Protein AF-A0A3D2L2Z2-F1 (afdb_monomer)

Secondary structure (DSSP, 8-state):
-------SSTT-------S-EEEEEEEE-SEEEE-SSS-EEEEETTEEEEE-TT-EEEESS-EEEEEEE-

Structure (mmCIF, N/CA/C/O backbone):
data_AF-A0A3D2L2Z2-F1
#
_entry.id   AF-A0A3D2L2Z2-F1
#
loop_
_atom_site.group_PDB
_atom_site.id
_atom_site.type_symbol
_atom_site.label_atom_id
_atom_site.label_alt_id
_atom_site.label_comp_id
_atom_site.label_asym_id
_atom_site.label_entity_id
_atom_site.label_seq_id
_atom_site.pdbx_PDB_ins_cod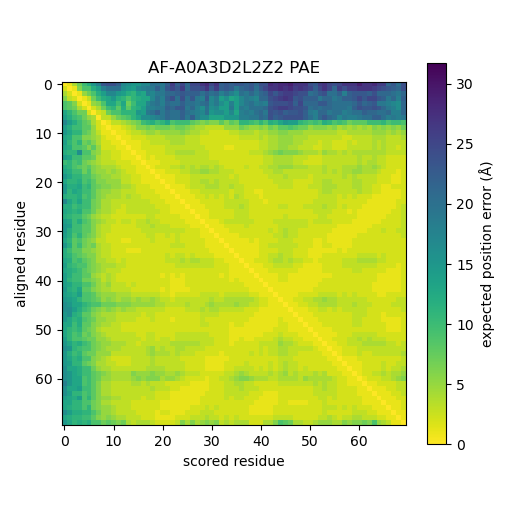e
_atom_site.Cartn_x
_atom_site.Cartn_y
_atom_site.Cartn_z
_atom_site.occupancy
_atom_site.B_iso_or_equiv
_atom_site.auth_seq_id
_atom_site.auth_comp_id
_atom_site.auth_asym_id
_atom_site.auth_atom_id
_atom_site.pdbx_PDB_model_num
ATOM 1 N N . MET A 1 1 ? 10.806 15.349 2.893 1.00 38.28 1 MET A N 1
ATOM 2 C CA . MET A 1 1 ? 9.962 15.077 4.077 1.00 38.28 1 MET A CA 1
ATOM 3 C C . MET A 1 1 ? 8.767 16.011 3.977 1.00 38.28 1 MET A C 1
ATOM 5 O O . MET A 1 1 ? 8.935 17.200 4.195 1.00 38.28 1 MET A O 1
ATOM 9 N N . GLN A 1 2 ? 7.634 15.513 3.479 1.00 45.53 2 GLN A N 1
ATOM 10 C CA . GLN A 1 2 ? 6.455 16.324 3.143 1.00 45.53 2 GLN A CA 1
ATOM 11 C C . GLN A 1 2 ? 5.457 16.294 4.311 1.00 45.53 2 GLN A C 1
ATOM 13 O O . GLN A 1 2 ? 5.367 15.290 5.018 1.00 45.53 2 GLN A O 1
ATOM 18 N N . GLU A 1 3 ? 4.784 17.417 4.564 1.00 43.81 3 GLU A N 1
ATOM 19 C CA . GLU A 1 3 ? 3.987 17.679 5.769 1.00 43.81 3 GLU A CA 1
ATOM 20 C C . GLU A 1 3 ? 2.842 16.670 5.974 1.00 43.81 3 GLU A C 1
ATOM 22 O O . GLU A 1 3 ? 1.841 16.665 5.260 1.00 43.81 3 GLU A O 1
ATOM 27 N N . CYS A 1 4 ? 2.965 15.839 7.011 1.00 42.97 4 CYS A N 1
ATOM 28 C CA . CYS A 1 4 ? 1.861 15.047 7.548 1.00 42.97 4 CYS A CA 1
ATOM 29 C C . CYS A 1 4 ? 1.051 15.939 8.502 1.00 42.97 4 CYS A C 1
ATOM 31 O O . CYS A 1 4 ? 1.399 16.086 9.678 1.00 42.97 4 CYS A O 1
ATOM 33 N N . SER A 1 5 ? -0.002 16.591 8.002 1.00 52.31 5 SER A N 1
ATOM 34 C CA . SER A 1 5 ? -0.912 17.354 8.854 1.00 52.31 5 SER A CA 1
ATOM 35 C C . SER A 1 5 ? -1.811 16.384 9.628 1.00 52.31 5 SER A C 1
ATOM 37 O O . SER A 1 5 ? -2.773 15.819 9.117 1.00 52.31 5 SER A O 1
ATOM 39 N N . LYS A 1 6 ? -1.498 16.163 10.909 1.00 49.62 6 LYS A N 1
ATOM 40 C CA . LYS A 1 6 ? -2.360 15.385 11.810 1.00 49.62 6 LYS A CA 1
ATOM 41 C C . LYS A 1 6 ? -3.660 16.155 12.064 1.00 49.62 6 LYS A C 1
ATOM 43 O O . LYS A 1 6 ? -3.737 16.929 13.013 1.00 49.62 6 LYS A O 1
ATOM 48 N N . GLN A 1 7 ? -4.676 15.969 11.228 1.00 57.25 7 GLN A N 1
ATOM 49 C CA . GLN A 1 7 ? -6.005 16.542 11.451 1.00 57.25 7 GLN A CA 1
ATOM 50 C C . GLN A 1 7 ? -7.048 15.462 11.758 1.00 57.25 7 GLN A C 1
ATOM 52 O O . GLN A 1 7 ? -7.250 14.528 10.987 1.00 57.25 7 GLN A O 1
ATOM 57 N N . GLY A 1 8 ? -7.755 15.653 12.877 1.00 63.44 8 GLY A N 1
ATOM 58 C CA . GLY A 1 8 ? -9.172 15.301 13.007 1.00 63.44 8 GLY A CA 1
ATOM 59 C C . GLY A 1 8 ? -9.533 14.232 14.035 1.00 63.44 8 GLY A C 1
ATOM 60 O O . GLY A 1 8 ? -10.383 14.491 14.881 1.00 63.44 8 GLY A O 1
ATOM 61 N N . TYR A 1 9 ? -8.926 13.041 13.988 1.00 79.50 9 TYR A N 1
ATOM 62 C CA . TYR A 1 9 ? -9.439 11.885 14.740 1.00 79.50 9 TYR A CA 1
ATOM 63 C C . TYR A 1 9 ? -8.329 10.952 15.235 1.00 79.50 9 TYR A C 1
ATOM 65 O O . TYR A 1 9 ? -7.369 10.661 14.520 1.00 79.50 9 TYR A O 1
ATOM 73 N N . ARG A 1 10 ? -8.457 10.450 16.473 1.00 86.56 10 ARG A N 1
ATOM 74 C CA . ARG A 1 10 ? -7.494 9.504 17.061 1.00 86.56 10 ARG A CA 1
ATOM 75 C C . ARG A 1 10 ? -7.415 8.242 16.197 1.00 86.56 10 ARG A C 1
ATOM 77 O O . ARG A 1 10 ? -8.421 7.573 16.004 1.00 86.56 10 ARG A O 1
ATOM 84 N N . GLY A 1 11 ? -6.211 7.910 15.733 1.00 86.44 11 GLY A N 1
ATOM 85 C CA . GLY A 1 11 ? -5.966 6.735 14.888 1.00 86.44 11 GLY A CA 1
ATOM 86 C C . GLY A 1 11 ? -6.138 6.981 13.386 1.00 86.44 11 GLY A C 1
ATOM 87 O O . GLY A 1 11 ? -5.892 6.067 12.610 1.00 86.44 11 GLY A O 1
ATOM 88 N N . VAL A 1 12 ? -6.498 8.200 12.966 1.00 90.19 12 VAL A N 1
ATOM 89 C CA . VAL A 1 12 ? -6.555 8.588 11.551 1.00 90.19 12 VAL A CA 1
ATOM 90 C C . VAL A 1 12 ? -5.387 9.513 11.240 1.00 90.19 12 VAL A C 1
ATOM 92 O O . VAL A 1 12 ? -5.123 10.474 11.962 1.00 90.19 12 VAL A O 1
ATOM 95 N N . GLN A 1 13 ? -4.682 9.219 10.153 1.00 89.88 13 GLN A N 1
ATOM 96 C CA . GLN A 1 13 ? -3.640 10.078 9.609 1.00 89.88 13 GLN A CA 1
ATOM 97 C C . GLN A 1 13 ? -4.040 10.473 8.195 1.00 89.88 13 GLN A C 1
ATOM 99 O O . GLN A 1 13 ? -4.343 9.609 7.374 1.00 89.88 13 GLN A O 1
ATOM 104 N N . LEU A 1 14 ? -4.050 11.776 7.926 1.00 90.62 14 LEU A N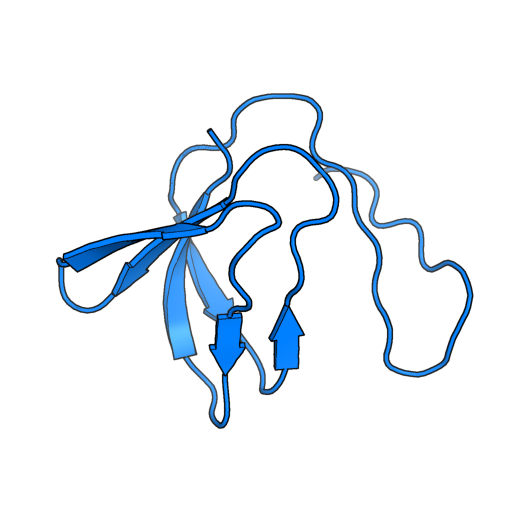 1
ATOM 105 C CA . LEU A 1 14 ? -4.281 12.319 6.597 1.00 90.62 14 LEU A CA 1
ATOM 106 C C . LEU A 1 14 ? -2.987 12.963 6.109 1.00 90.62 14 LEU A C 1
ATOM 108 O O . LEU A 1 14 ? -2.334 13.704 6.840 1.00 90.62 14 LEU A O 1
ATOM 112 N N . PHE A 1 15 ? -2.617 12.679 4.870 1.00 88.06 15 PHE A N 1
ATOM 113 C CA . PHE A 1 15 ? -1.479 13.302 4.215 1.00 8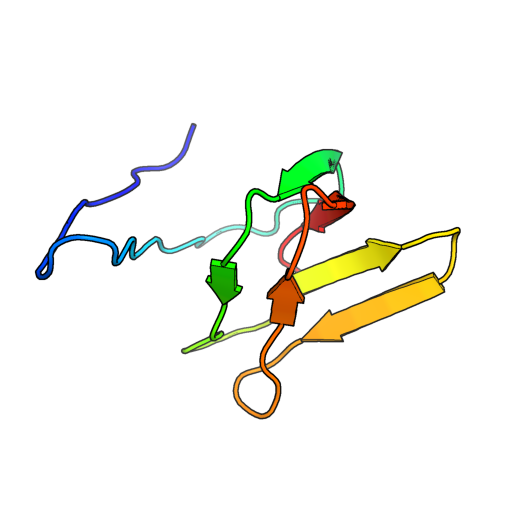8.06 15 PHE A CA 1
ATOM 114 C C . PHE A 1 15 ? -1.834 13.577 2.759 1.00 88.06 15 PHE A C 1
ATOM 116 O O . PHE A 1 15 ? -2.728 12.949 2.188 1.00 88.06 15 PHE A O 1
ATOM 123 N N . ARG A 1 16 ? -1.134 14.538 2.161 1.00 91.81 16 ARG A N 1
ATOM 124 C CA . ARG A 1 16 ? -1.288 14.897 0.755 1.00 91.81 16 ARG A CA 1
ATOM 125 C C . ARG A 1 16 ? 0.083 14.914 0.103 1.00 91.81 16 ARG A C 1
ATOM 127 O O . ARG A 1 16 ? 0.989 15.580 0.591 1.00 91.81 16 ARG A O 1
ATOM 134 N N . ILE A 1 17 ? 0.194 14.205 -1.010 1.00 92.19 17 ILE A N 1
ATOM 135 C CA . ILE A 1 17 ? 1.359 14.232 -1.889 1.00 92.19 17 ILE A CA 1
ATOM 136 C C . ILE A 1 17 ? 0.974 15.080 -3.102 1.00 92.19 17 ILE A C 1
ATOM 138 O O . ILE A 1 17 ? -0.122 14.929 -3.641 1.00 92.19 17 ILE A O 1
ATOM 142 N N . THR A 1 18 ? 1.829 16.029 -3.474 1.00 93.69 18 THR A N 1
ATOM 143 C CA . THR A 1 18 ? 1.588 16.945 -4.606 1.00 93.69 18 THR A CA 1
ATOM 144 C C . THR A 1 18 ? 2.569 16.754 -5.754 1.00 93.69 18 THR A C 1
ATOM 146 O O . THR A 1 18 ? 2.361 17.325 -6.818 1.00 93.69 18 THR A O 1
ATOM 149 N N . GLU A 1 19 ? 3.623 15.972 -5.540 1.00 95.38 19 GLU A N 1
ATOM 150 C CA . GLU A 1 19 ? 4.647 15.656 -6.531 1.00 95.38 19 GLU A CA 1
ATOM 151 C C . GLU A 1 19 ? 4.803 14.135 -6.599 1.00 95.38 19 GLU A C 1
ATOM 153 O O . GLU A 1 19 ? 4.705 13.494 -5.550 1.00 95.38 19 GLU A O 1
ATOM 158 N N . PRO A 1 20 ? 5.047 13.547 -7.782 1.00 94.25 20 PRO A N 1
ATOM 159 C CA . PRO A 1 20 ? 5.237 12.109 -7.898 1.00 94.25 20 PRO A CA 1
ATOM 160 C C . PRO A 1 20 ? 6.379 11.611 -7.008 1.00 94.25 20 PRO A C 1
ATOM 162 O O . PRO A 1 20 ? 7.473 12.177 -6.983 1.00 94.25 20 PRO A O 1
ATOM 165 N N . VAL A 1 21 ? 6.130 10.515 -6.302 1.00 95.25 21 VAL A N 1
ATOM 166 C CA . VAL A 1 21 ? 7.087 9.830 -5.436 1.00 95.25 21 VAL A CA 1
ATOM 167 C C . VAL A 1 21 ? 7.293 8.423 -5.980 1.00 95.25 21 VAL A C 1
ATOM 169 O O . VAL A 1 21 ? 6.363 7.618 -6.000 1.00 95.25 21 VAL A O 1
ATOM 172 N N . GLY A 1 22 ? 8.519 8.119 -6.407 1.00 95.62 22 GLY A N 1
ATOM 173 C CA . GLY A 1 22 ? 8.889 6.770 -6.836 1.00 95.62 22 GLY A CA 1
ATOM 174 C C . GLY A 1 22 ? 8.779 5.752 -5.699 1.00 95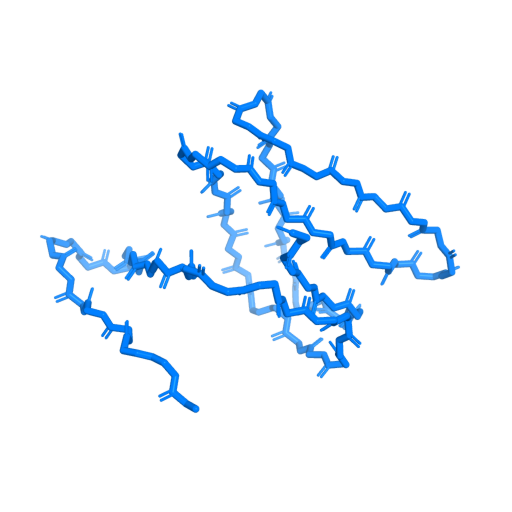.62 22 GLY A C 1
ATOM 175 O O . GLY A 1 22 ? 8.858 6.112 -4.523 1.00 95.62 22 GLY A O 1
ATOM 176 N N . CYS A 1 23 ? 8.605 4.477 -6.051 1.00 96.38 23 CYS A N 1
ATOM 177 C CA . CYS A 1 23 ? 8.522 3.415 -5.055 1.00 96.38 23 CYS A CA 1
ATOM 178 C C . CYS A 1 23 ? 9.823 3.295 -4.251 1.00 96.38 23 CYS A C 1
ATOM 180 O O . CYS A 1 23 ? 10.914 3.240 -4.817 1.00 96.38 23 CYS A O 1
ATOM 182 N N . ALA A 1 24 ? 9.689 3.250 -2.926 1.00 96.62 24 ALA A N 1
ATOM 183 C CA . ALA A 1 24 ? 10.788 3.002 -2.001 1.00 96.62 24 ALA A CA 1
ATOM 184 C C . ALA A 1 24 ? 10.369 1.987 -0.919 1.00 96.62 24 ALA A C 1
ATOM 186 O O . ALA A 1 24 ? 9.189 1.958 -0.549 1.00 96.62 24 ALA A O 1
ATOM 187 N N . PRO A 1 25 ? 11.303 1.175 -0.384 1.00 96.50 25 PRO A N 1
ATOM 188 C CA . PRO A 1 25 ? 10.998 0.199 0.660 1.00 96.50 25 PRO A CA 1
ATOM 189 C C . PRO A 1 25 ? 10.472 0.847 1.948 1.00 96.50 25 PRO A C 1
ATOM 191 O O . PRO A 1 25 ? 11.072 1.783 2.480 1.00 96.50 25 PRO A O 1
ATOM 194 N N . VAL A 1 26 ? 9.373 0.315 2.483 1.00 95.44 26 VAL A N 1
ATOM 195 C CA . VAL A 1 26 ? 8.743 0.751 3.736 1.00 95.44 26 VAL A CA 1
ATOM 196 C C . VAL A 1 26 ? 8.021 -0.421 4.413 1.00 95.44 26 VAL A C 1
ATOM 198 O O . VAL A 1 26 ? 7.668 -1.406 3.769 1.00 95.44 26 VAL A O 1
ATOM 201 N N . ILE A 1 27 ? 7.794 -0.327 5.726 1.00 95.69 27 ILE A N 1
ATOM 202 C CA . ILE A 1 27 ? 6.911 -1.243 6.460 1.00 95.69 27 ILE A CA 1
ATOM 203 C C . ILE A 1 27 ? 5.607 -0.510 6.754 1.00 95.69 27 ILE A C 1
ATOM 205 O O . ILE A 1 27 ? 5.616 0.530 7.414 1.00 95.69 27 ILE A O 1
ATOM 209 N N . TYR A 1 28 ? 4.484 -1.048 6.288 1.00 93.69 28 TYR A N 1
ATOM 210 C CA . TYR A 1 28 ? 3.166 -0.589 6.717 1.00 93.69 28 TYR A CA 1
ATOM 211 C C . TYR A 1 28 ? 2.746 -1.330 7.975 1.00 93.69 28 TYR A C 1
ATOM 213 O O . TYR A 1 28 ? 2.589 -2.548 7.959 1.00 93.69 28 TYR A O 1
ATOM 221 N N . GLU A 1 29 ? 2.562 -0.581 9.060 1.00 94.31 29 GLU A N 1
ATOM 222 C CA . GLU A 1 29 ? 1.901 -1.084 10.263 1.00 94.31 29 GLU A CA 1
ATOM 223 C C . GLU A 1 29 ? 0.426 -1.421 9.970 1.00 94.31 29 GLU A C 1
ATOM 225 O O . GLU A 1 29 ? -0.138 -0.900 8.997 1.00 94.31 29 GLU A O 1
ATOM 230 N N . PRO A 1 30 ? -0.227 -2.264 10.797 1.00 96.12 30 PRO A N 1
ATOM 231 C CA . PRO A 1 30 ? -1.622 -2.629 10.601 1.00 96.12 30 PRO A CA 1
ATOM 232 C C . PRO A 1 30 ? -2.541 -1.410 10.466 1.00 96.12 30 PRO A C 1
ATOM 234 O O . PRO A 1 30 ? -2.725 -0.634 11.405 1.00 96.12 30 PRO A O 1
ATOM 237 N N . CYS A 1 31 ? -3.114 -1.234 9.277 1.00 93.88 31 CYS A N 1
ATOM 238 C CA . CYS A 1 31 ? -3.956 -0.096 8.944 1.00 93.88 31 CYS A CA 1
ATOM 239 C C . CYS A 1 31 ? -4.857 -0.392 7.741 1.00 93.88 31 CYS A C 1
ATOM 241 O O . CYS A 1 31 ? -4.634 -1.327 6.970 1.00 93.88 31 CYS A O 1
ATOM 243 N N . ILE A 1 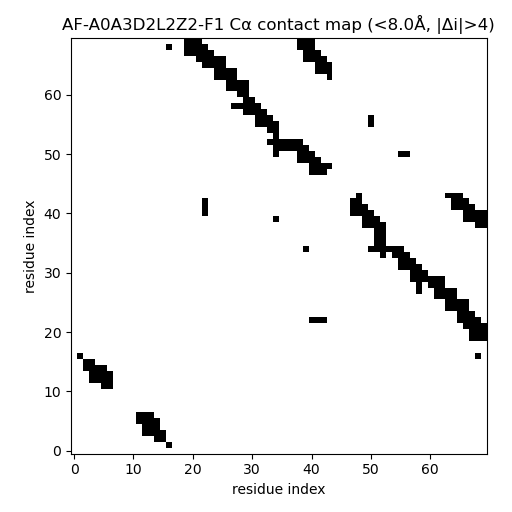32 ? -5.877 0.449 7.577 1.00 95.25 32 ILE A N 1
ATOM 244 C CA . ILE A 1 32 ? -6.653 0.543 6.343 1.00 95.25 32 ILE A CA 1
ATOM 245 C C . ILE A 1 32 ? -6.313 1.888 5.713 1.00 95.25 32 ILE A C 1
ATOM 247 O O . ILE A 1 32 ? -6.455 2.928 6.358 1.00 95.25 32 ILE A O 1
ATOM 251 N N . MET A 1 33 ? -5.871 1.869 4.460 1.00 94.50 33 MET A N 1
ATOM 252 C CA . MET A 1 33 ? -5.563 3.070 3.695 1.00 94.50 33 MET A CA 1
ATOM 253 C C . MET A 1 33 ? -6.592 3.263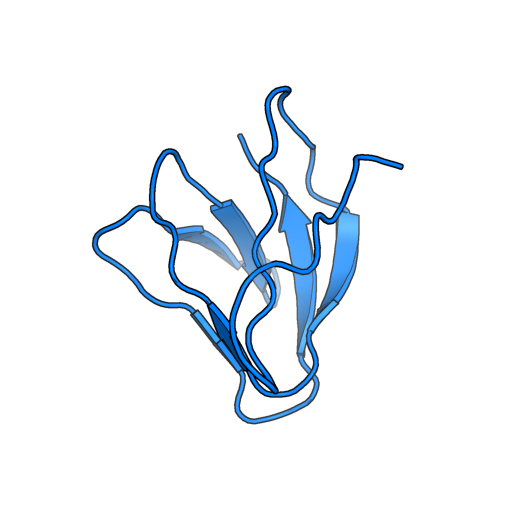 2.585 1.00 94.50 33 MET A C 1
ATOM 255 O O . MET A 1 33 ? -6.817 2.371 1.766 1.00 94.50 33 MET A O 1
ATOM 259 N N . ALA A 1 34 ? -7.189 4.452 2.560 1.00 95.25 34 ALA A N 1
ATOM 260 C CA . ALA A 1 34 ? -8.097 4.902 1.517 1.00 95.25 34 ALA A CA 1
ATOM 261 C C . ALA A 1 34 ? -7.429 6.020 0.713 1.00 95.25 34 ALA A C 1
ATOM 263 O O . ALA A 1 34 ? -6.880 6.960 1.294 1.00 95.25 34 ALA A O 1
ATOM 264 N N . ILE A 1 35 ? -7.501 5.943 -0.614 1.00 95.69 35 ILE A N 1
ATOM 265 C CA . ILE A 1 35 ? -7.047 7.020 -1.493 1.00 95.69 35 ILE A CA 1
ATOM 266 C C . ILE A 1 35 ? -8.236 7.924 -1.790 1.00 95.69 35 ILE A C 1
ATOM 268 O O . ILE A 1 35 ? -9.216 7.504 -2.388 1.00 95.69 35 ILE A O 1
ATOM 272 N N . LEU A 1 36 ? -8.176 9.179 -1.349 1.00 94.94 36 LEU A N 1
ATOM 273 C CA . LEU A 1 36 ? -9.276 10.122 -1.582 1.00 94.94 36 LEU A CA 1
ATOM 274 C C . LEU A 1 36 ? -9.212 10.740 -2.985 1.00 94.94 36 LEU A C 1
ATOM 276 O O . LEU A 1 36 ? -10.241 11.025 -3.593 1.00 94.94 36 LEU A O 1
ATOM 280 N N . ASN A 1 37 ? -8.001 10.967 -3.494 1.00 93.62 37 ASN A N 1
ATOM 281 C CA . ASN A 1 37 ? -7.742 11.542 -4.809 1.00 93.62 37 ASN A CA 1
ATOM 282 C C . ASN A 1 37 ? -6.358 11.093 -5.304 1.00 93.62 37 ASN A C 1
ATOM 284 O O . ASN A 1 37 ? -5.442 10.952 -4.493 1.00 93.62 37 ASN A O 1
ATOM 288 N N . GLY A 1 38 ? -6.216 10.898 -6.615 1.00 95.06 38 GLY A N 1
ATOM 289 C CA . GLY A 1 38 ? -4.990 10.406 -7.236 1.00 95.06 38 GLY A CA 1
ATOM 290 C C . GLY A 1 38 ? -4.878 8.887 -7.160 1.00 95.06 38 GLY A C 1
ATOM 291 O O . GLY A 1 38 ? -5.888 8.180 -7.164 1.00 95.06 38 GLY A O 1
ATOM 292 N N . ALA A 1 39 ? -3.644 8.398 -7.100 1.00 95.62 39 ALA A N 1
ATOM 293 C CA . ALA A 1 39 ? -3.346 6.981 -6.993 1.00 95.62 39 ALA A CA 1
ATOM 294 C C . ALA A 1 39 ? -2.149 6.738 -6.067 1.00 95.62 39 ALA A C 1
ATOM 296 O O . ALA A 1 39 ? -1.343 7.628 -5.802 1.00 95.62 39 ALA A O 1
ATOM 297 N N . LYS A 1 40 ? -2.041 5.506 -5.581 1.00 95.50 40 LYS A N 1
ATOM 298 C CA . LYS A 1 40 ? -0.907 4.992 -4.820 1.00 95.50 40 LYS A CA 1
ATOM 299 C C . LYS A 1 40 ? -0.385 3.745 -5.500 1.00 95.50 40 LYS A C 1
ATOM 301 O O . LYS A 1 40 ? -1.163 2.882 -5.893 1.00 95.50 40 LYS A O 1
ATOM 306 N N . GLU A 1 41 ? 0.926 3.634 -5.593 1.00 96.88 41 GLU A N 1
ATOM 307 C CA . GLU A 1 41 ? 1.589 2.455 -6.125 1.00 96.88 41 GLU A CA 1
ATOM 308 C C . GLU A 1 41 ? 2.185 1.627 -4.987 1.00 96.88 41 GLU A C 1
ATOM 310 O O . GLU A 1 41 ? 2.727 2.177 -4.025 1.00 96.88 41 GLU A O 1
ATOM 315 N N . ALA A 1 42 ? 2.071 0.307 -5.098 1.00 96.06 42 ALA A N 1
ATOM 316 C CA . ALA A 1 42 ? 2.701 -0.645 -4.200 1.00 96.06 42 ALA A CA 1
ATOM 317 C C . ALA A 1 42 ? 3.233 -1.844 -4.992 1.00 96.06 42 ALA A C 1
ATOM 319 O O . ALA A 1 42 ? 2.514 -2.391 -5.827 1.00 96.06 42 ALA A O 1
ATOM 320 N N . ILE A 1 43 ? 4.460 -2.270 -4.705 1.00 96.62 43 ILE A N 1
ATOM 321 C CA . ILE A 1 43 ? 5.053 -3.503 -5.220 1.00 96.62 43 ILE A CA 1
ATOM 322 C C . ILE A 1 43 ? 5.169 -4.479 -4.052 1.00 96.62 43 ILE A C 1
ATOM 324 O O . ILE A 1 43 ? 5.856 -4.195 -3.067 1.00 96.62 43 ILE A O 1
ATOM 328 N N . LEU A 1 44 ? 4.472 -5.609 -4.156 1.00 93.88 44 LEU A N 1
ATOM 329 C CA . LEU A 1 44 ? 4.442 -6.662 -3.146 1.00 93.88 44 LEU A CA 1
ATOM 330 C C . LEU A 1 44 ? 4.882 -7.972 -3.791 1.00 93.88 44 LEU A C 1
ATOM 332 O O . LEU A 1 44 ? 4.288 -8.392 -4.775 1.00 93.88 44 LEU A O 1
ATOM 336 N N . ASP A 1 45 ? 5.945 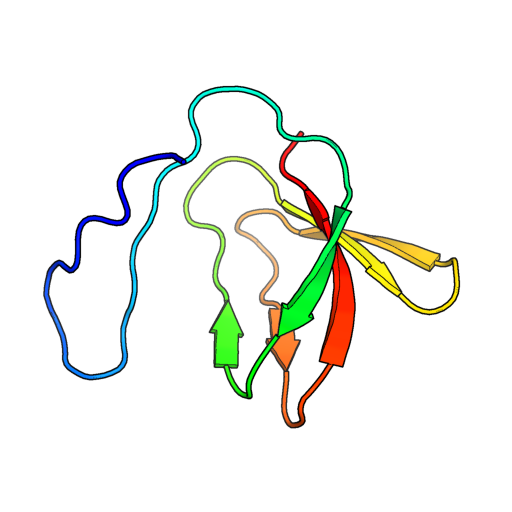-8.587 -3.273 1.00 91.00 45 ASP A N 1
ATOM 337 C CA . ASP A 1 45 ? 6.522 -9.823 -3.827 1.00 91.00 45 ASP A CA 1
ATOM 338 C C . ASP A 1 45 ? 6.816 -9.755 -5.344 1.00 91.00 45 ASP A C 1
ATOM 340 O O . ASP A 1 45 ? 6.770 -10.751 -6.060 1.00 91.00 45 ASP A O 1
ATOM 344 N N . GLY A 1 46 ? 7.148 -8.556 -5.837 1.00 92.19 46 GLY A N 1
ATOM 345 C CA . GLY A 1 46 ? 7.404 -8.279 -7.255 1.00 92.19 46 GLY A CA 1
ATOM 346 C C . GLY A 1 46 ? 6.159 -7.923 -8.076 1.00 92.19 46 GLY A C 1
ATOM 347 O O . GLY A 1 46 ? 6.304 -7.400 -9.182 1.00 92.19 46 GLY A O 1
ATOM 348 N N . ASP A 1 47 ? 4.955 -8.117 -7.536 1.00 96.12 47 ASP A N 1
ATOM 349 C CA . ASP A 1 47 ? 3.705 -7.755 -8.197 1.00 96.12 47 ASP A CA 1
ATOM 350 C C . ASP A 1 47 ? 3.367 -6.280 -7.979 1.00 96.12 47 ASP A C 1
ATOM 352 O O . ASP A 1 47 ? 3.333 -5.768 -6.857 1.00 96.12 47 ASP A O 1
ATOM 356 N N . ARG A 1 48 ? 3.099 -5.577 -9.084 1.00 95.81 48 ARG A N 1
ATOM 357 C CA . ARG A 1 48 ? 2.772 -4.150 -9.080 1.00 95.81 48 ARG A CA 1
ATOM 358 C C . ARG A 1 48 ? 1.269 -3.936 -8.952 1.00 95.81 48 ARG A C 1
ATOM 360 O O . ARG A 1 48 ? 0.490 -4.358 -9.805 1.00 95.81 48 ARG A O 1
ATOM 367 N N . HIS A 1 49 ? 0.880 -3.160 -7.950 1.00 95.19 49 HIS A N 1
ATOM 368 C CA . HIS A 1 49 ? -0.494 -2.761 -7.681 1.00 95.19 49 HIS A CA 1
ATOM 369 C C . HIS A 1 49 ? -0.626 -1.238 -7.703 1.00 95.19 49 HIS A C 1
ATOM 371 O O . HIS A 1 49 ? 0.195 -0.518 -7.135 1.00 95.19 49 HIS A O 1
ATOM 377 N N . VAL A 1 50 ? -1.692 -0.742 -8.331 1.00 95.62 50 VAL A N 1
ATOM 378 C CA . VAL A 1 50 ? -2.065 0.675 -8.299 1.00 95.62 50 VAL A CA 1
ATOM 379 C C . VAL A 1 50 ? -3.447 0.783 -7.677 1.00 95.62 50 VAL A C 1
ATOM 381 O O . VAL A 1 50 ? -4.389 0.173 -8.175 1.00 95.62 50 VAL A O 1
ATOM 384 N N . TYR A 1 51 ? -3.532 1.549 -6.594 1.00 95.31 51 TYR A N 1
ATOM 385 C CA . TYR A 1 51 ? -4.742 1.805 -5.828 1.00 95.31 51 TYR A CA 1
ATOM 386 C C . TYR A 1 51 ? -5.233 3.221 -6.107 1.00 95.31 51 TYR A C 1
ATOM 388 O O . TYR A 1 51 ? -4.522 4.184 -5.821 1.00 95.31 51 TYR A O 1
ATOM 396 N N . ASP A 1 52 ? -6.441 3.354 -6.644 1.00 95.44 52 ASP A N 1
ATOM 397 C CA . ASP A 1 52 ? -7.148 4.632 -6.758 1.00 95.44 52 ASP A CA 1
ATOM 398 C C . ASP A 1 52 ? -8.276 4.728 -5.712 1.00 95.44 52 ASP A C 1
ATOM 400 O O . ASP A 1 52 ? -8.372 3.910 -4.794 1.00 95.44 52 ASP A O 1
ATOM 404 N N . SER A 1 53 ? -9.153 5.725 -5.832 1.00 96.31 53 SER A N 1
ATOM 405 C CA . SER A 1 53 ? -10.253 5.937 -4.882 1.00 96.31 53 SER A CA 1
ATOM 406 C C . SER A 1 53 ? -11.337 4.856 -4.860 1.00 96.31 53 SER A C 1
ATOM 408 O O . SER A 1 53 ? -12.268 4.933 -4.057 1.00 96.31 53 SER A O 1
ATOM 410 N N . ARG A 1 54 ? -11.240 3.835 -5.715 1.00 96.00 54 ARG A N 1
ATOM 411 C CA . ARG A 1 54 ? -12.172 2.702 -5.769 1.00 96.00 54 ARG A CA 1
ATOM 412 C C . ARG A 1 54 ? -11.684 1.510 -4.955 1.00 96.00 54 ARG A C 1
ATOM 414 O O . ARG A 1 54 ? -12.439 0.555 -4.775 1.00 96.00 54 ARG A O 1
ATOM 421 N N . GLN A 1 55 ? -10.439 1.537 -4.483 1.00 95.12 55 GLN A N 1
ATOM 422 C CA . GLN A 1 55 ? -9.802 0.429 -3.784 1.00 95.12 55 GLN A CA 1
ATOM 423 C C . GLN A 1 55 ? -9.258 0.888 -2.430 1.00 95.12 55 GLN A C 1
ATOM 425 O O . GLN A 1 55 ? -8.879 2.041 -2.235 1.00 95.12 55 GLN A O 1
ATOM 430 N N . HIS A 1 56 ? -9.199 -0.048 -1.488 1.00 93.25 56 HIS A N 1
ATOM 43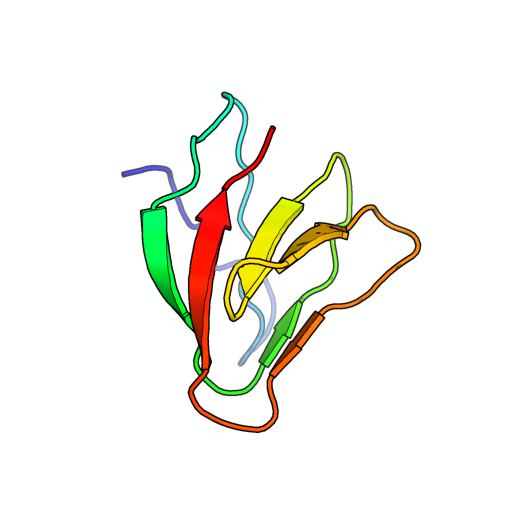1 C CA . HIS A 1 56 ? -8.613 0.174 -0.173 1.00 93.25 56 HIS A CA 1
ATOM 432 C C . HIS A 1 56 ? -7.479 -0.817 0.030 1.00 93.25 56 HIS A C 1
ATOM 434 O O . HIS A 1 56 ? -7.626 -1.999 -0.286 1.00 93.25 56 HIS A O 1
ATOM 440 N N . MET A 1 57 ? -6.371 -0.350 0.595 1.00 92.25 57 MET A N 1
ATOM 441 C CA . MET A 1 57 ? -5.305 -1.236 1.044 1.00 92.25 57 MET A CA 1
ATOM 442 C C . MET A 1 57 ? -5.585 -1.629 2.495 1.00 92.25 57 MET A C 1
ATOM 444 O O . MET A 1 57 ? -5.785 -0.758 3.341 1.00 92.25 57 MET A O 1
ATOM 448 N N . CYS A 1 58 ? -5.618 -2.930 2.780 1.00 94.56 58 CYS A N 1
ATOM 449 C CA . CYS A 1 58 ? -5.826 -3.463 4.124 1.00 94.56 58 CYS A CA 1
ATOM 450 C C . CYS A 1 58 ? -4.587 -4.250 4.554 1.00 94.56 58 CYS A C 1
ATOM 452 O O . CYS A 1 58 ? -4.306 -5.315 4.008 1.00 94.56 58 CYS A O 1
ATOM 454 N N . CYS A 1 59 ? -3.860 -3.724 5.536 1.00 94.19 59 CYS A N 1
ATOM 455 C CA . CYS A 1 59 ? -2.708 -4.378 6.142 1.00 94.19 59 CYS A CA 1
ATOM 456 C C . CYS A 1 59 ? -3.144 -4.926 7.504 1.00 94.19 59 CYS A C 1
ATOM 458 O O . CYS A 1 59 ? -3.372 -4.159 8.436 1.00 94.19 59 CYS A O 1
ATOM 460 N N . SER A 1 60 ? -3.292 -6.245 7.631 1.00 93.31 60 SER A N 1
ATOM 461 C CA . SER A 1 60 ? -3.640 -6.897 8.906 1.00 93.31 60 SER A CA 1
ATOM 462 C C . SER A 1 60 ? -2.422 -7.156 9.798 1.00 93.31 60 SER A C 1
ATOM 464 O O . SER A 1 60 ? -2.563 -7.351 11.004 1.00 93.31 60 SER A O 1
ATOM 466 N N . LEU A 1 61 ? -1.229 -7.146 9.204 1.00 95.19 61 LEU A N 1
ATOM 467 C CA . LEU A 1 61 ? 0.068 -7.363 9.834 1.00 95.19 61 LEU A CA 1
ATOM 468 C C . LEU A 1 61 ? 1.056 -6.310 9.324 1.00 95.19 61 LEU A C 1
ATOM 470 O O . LEU A 1 61 ? 0.772 -5.607 8.353 1.00 95.19 61 LEU A O 1
ATOM 474 N N . ASN A 1 62 ? 2.225 -6.235 9.963 1.00 95.38 62 ASN A N 1
ATOM 475 C CA . ASN A 1 62 ? 3.344 -5.466 9.429 1.00 95.38 62 ASN A CA 1
ATOM 476 C C . ASN A 1 62 ? 3.703 -5.992 8.036 1.00 95.38 62 ASN A C 1
ATOM 478 O O . ASN A 1 62 ? 4.085 -7.156 7.902 1.00 95.38 62 ASN A O 1
ATOM 482 N N . LEU A 1 63 ? 3.572 -5.137 7.025 1.00 94.50 63 LEU A N 1
ATOM 483 C CA . LEU A 1 63 ? 3.739 -5.505 5.624 1.00 94.50 63 LEU A CA 1
ATOM 484 C C . LEU A 1 63 ? 4.940 -4.764 5.021 1.00 94.50 63 LEU A C 1
ATOM 486 O O . LEU A 1 63 ? 4.855 -3.547 4.827 1.00 94.50 63 LEU A O 1
ATOM 490 N N . PRO A 1 64 ? 6.054 -5.459 4.729 1.00 95.38 64 PRO A N 1
ATOM 491 C CA . PRO A 1 64 ? 7.121 -4.922 3.894 1.00 95.38 64 PRO A CA 1
ATOM 492 C C . PRO A 1 64 ? 6.600 -4.722 2.470 1.00 95.38 64 PRO A C 1
ATOM 494 O O . PRO A 1 64 ? 6.039 -5.641 1.878 1.00 95.38 64 PRO A O 1
ATOM 497 N N . VAL A 1 65 ? 6.763 -3.521 1.928 1.00 95.75 65 VAL A N 1
ATOM 498 C CA . VAL A 1 65 ? 6.271 -3.157 0.597 1.00 95.75 65 VAL A CA 1
ATOM 499 C C . VAL A 1 65 ? 7.170 -2.074 0.008 1.00 95.75 65 VAL A C 1
ATOM 501 O O . VAL A 1 65 ? 7.688 -1.232 0.743 1.00 95.75 65 VAL A O 1
ATOM 504 N N . GLU A 1 66 ? 7.355 -2.051 -1.309 1.00 97.75 66 GLU A N 1
ATOM 505 C CA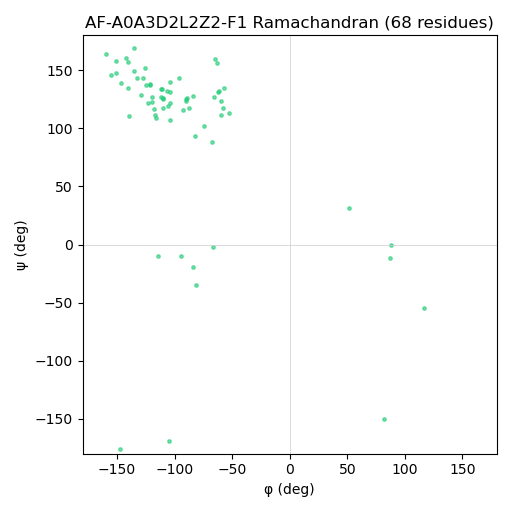 . GLU A 1 66 ? 7.870 -0.848 -1.968 1.00 97.75 66 GLU A CA 1
ATOM 506 C C . GLU A 1 66 ? 6.684 0.019 -2.362 1.00 97.75 66 GLU A C 1
ATOM 508 O O . GLU A 1 66 ? 5.784 -0.451 -3.054 1.00 97.75 66 GLU A O 1
ATOM 513 N N . ALA A 1 67 ? 6.639 1.267 -1.905 1.00 96.12 67 ALA A N 1
ATOM 514 C CA . ALA A 1 67 ? 5.465 2.102 -2.113 1.00 96.12 67 ALA A CA 1
ATOM 515 C C . ALA A 1 67 ? 5.810 3.495 -2.618 1.00 96.12 67 ALA A C 1
ATOM 517 O O . ALA A 1 67 ? 6.796 4.099 -2.195 1.00 96.12 67 ALA A O 1
ATOM 518 N N . GLY A 1 68 ? 4.947 4.004 -3.491 1.00 96.12 68 GLY A N 1
ATOM 519 C CA . GLY A 1 68 ? 5.067 5.304 -4.132 1.00 96.12 68 GLY A CA 1
ATOM 520 C C . GLY A 1 68 ? 3.703 5.939 -4.397 1.00 96.12 68 GLY A C 1
ATOM 521 O O . GLY A 1 68 ? 2.649 5.421 -4.011 1.00 96.12 68 GLY A O 1
ATOM 522 N N . ALA A 1 69 ? 3.730 7.089 -5.053 1.00 95.44 69 ALA A N 1
ATOM 523 C CA . ALA A 1 69 ? 2.560 7.815 -5.523 1.00 95.44 69 ALA A CA 1
ATOM 524 C C . ALA A 1 69 ? 2.886 8.382 -6.916 1.00 95.44 69 ALA A C 1
ATOM 526 O O . ALA A 1 69 ? 3.769 9.237 -6.996 1.00 95.44 69 ALA A O 1
ATOM 527 N N . PRO A 1 70 ? 2.264 7.877 -7.996 1.00 88.31 70 PRO A N 1
ATOM 528 C CA . PRO A 1 70 ? 2.522 8.353 -9.353 1.00 88.31 70 PRO A CA 1
ATOM 529 C C . PRO A 1 70 ? 2.016 9.780 -9.600 1.00 88.31 70 PRO A C 1
ATOM 531 O O . PRO A 1 70 ? 1.094 10.232 -8.881 1.00 88.31 70 PRO A O 1
#

Solvent-accessible surface area (backbone atoms only — not comparable to full-atom values): 4392 Å² total; per-residue (Å²): 140,79,74,69,55,80,60,95,50,95,94,52,82,47,72,76,82,92,65,72,38,74,67,44,84,46,72,42,62,65,42,77,48,75,40,88,71,69,48,35,34,38,36,49,99,82,46,80,45,76,39,33,62,89,45,68,51,76,33,90,45,78,38,77,33,29,41,28,26,110

Radius of gyration: 12.04 Å; Cα contacts (8 Å, |Δi|>4): 131; chains: 1; bounding box: 23×28×26 Å

Sequence (70 aa):
MQECSKQGYRGVQLFRITEPVGCAPVIYEPCIMAILNGAKEAILDGDRHVYDSRQHMCCSLNLPVEAGAP

Mean predicted aligned error: 5.09 Å

Foldseek 3Di:
DADFPPDDDVPDTDDDDDDWWFWDKDKDAFDKDAAPAAWKWKQAPNDIDIDHRVDIDGDRHTGTIGIIGD

pLDDT: mean 88.88, std 14.79, range [38.28, 97.75]

Nearest PDB structures (foldseek):
  4axo-assembly1_A  TM=6.131E-01  e=7.357E-02  Clostridioides difficile 630
  6a55-assembly1_B  TM=6.090E-01  e=3.639E-01  Candidatus Pelagibacter ubique HTCC1062
  5tfz-assembly1_B  TM=6.334E-01  e=4.537E-01  Candidatus Pelagibacter ubique HTCC1062
  6nwo-assembly1_A  TM=5.720E-01  e=1.526E+00  Clostridium perfringens str. 13
  4e2g-assembly2_D  TM=4.779E-01  e=1.096E+00  Sphaerobacter thermophilus DSM 20745